Protein AF-A0A3B9YQC2-F1 (afdb_monomer)

Radius of gyration: 20.75 Å; Cα contacts (8 Å, |Δi|>4): 285; chains: 1; bounding box: 76×51×32 Å

Solvent-accessible surface area (backbone atoms only — not comparable to full-atom values): 8052 Å² total; per-residue (Å²): 142,85,82,85,83,82,83,81,82,80,79,78,77,78,74,77,71,90,77,76,73,72,91,69,74,60,30,44,88,87,33,44,48,63,80,46,74,63,50,46,78,43,96,90,36,91,19,30,33,40,39,56,62,32,45,81,38,81,65,63,35,32,47,37,42,39,31,32,32,58,68,48,84,92,36,49,45,33,36,27,47,24,40,94,87,68,53,63,46,76,76,39,69,34,54,73,49,78,46,98,88,40,38,35,43,32,42,32,70,53,100,59,68,45,44,30,18,48,28,44,34,39,43,19,87,84,45,67,80,54,48,42,67,46,58,49,97

Mean predicted aligned error: 9.42 Å

Secondary structure (DSSP, 8-state):
--PPP-----------------SS--EETTEETTT---EEE-TTSTTEEEEPP-S-EEEEEEEEEEEEE---TT-EEEEEEE-TTSPBPPPEEPEEEE-TTSEEEEEEEEEEEEEEEEEEEEE-TT-PPPEEEEEE-

pLDDT: mean 83.93, std 17.01, range [43.12, 98.31]

Nearest PDB structures (foldseek):
  3c7o-assembly1_A  TM=4.899E-01  e=1.142E-01  Bacillus subtilis
  8h3u-assembly1_A  TM=5.239E-01  e=2.978E-01  Homo sapiens
  1w9s-assembly1_A  TM=5.548E-01  e=5.951E-01  Halalkalibacterium halodurans
  1k45-assembly1_A  TM=4.273E-01  e=1.490E-01  Rhodothermus marinus
  5fjl-assembly1_A  TM=3.688E-01  e=9.225E-02  Raptor siadenovirus A

Structure (mmCIF, N/CA/C/O backbone):
data_AF-A0A3B9YQC2-F1
#
_entry.id   AF-A0A3B9YQC2-F1
#
loop_
_atom_site.group_PDB
_atom_site.id
_atom_site.type_symbol
_atom_site.label_atom_id
_atom_site.label_alt_id
_atom_site.label_comp_id
_atom_site.label_asym_id
_atom_site.label_entity_id
_atom_site.label_seq_id
_atom_site.pdbx_PDB_ins_code
_atom_site.Cartn_x
_atom_site.Cartn_y
_atom_site.Cartn_z
_atom_site.occupancy
_atom_site.B_iso_or_equiv
_atom_site.auth_seq_id
_atom_site.auth_comp_id
_atom_site.auth_asym_id
_atom_site.auth_atom_id
_atom_site.pdbx_PDB_model_num
ATOM 1 N N . MET A 1 1 ? -59.924 -36.809 -15.927 1.00 49.50 1 MET A N 1
ATOM 2 C CA . MET A 1 1 ? -58.583 -37.058 -15.356 1.00 49.50 1 MET A CA 1
ATOM 3 C C . MET A 1 1 ? -57.563 -36.291 -16.183 1.00 49.50 1 MET A C 1
ATOM 5 O O . MET A 1 1 ? -57.292 -36.727 -17.287 1.00 49.50 1 MET A O 1
ATOM 9 N N . LEU A 1 2 ? -57.045 -35.158 -15.704 1.00 43.12 2 LEU A N 1
ATOM 10 C CA . LEU A 1 2 ? -55.876 -34.484 -16.287 1.00 43.12 2 LEU A CA 1
ATOM 11 C C . LEU A 1 2 ? -55.181 -33.708 -15.152 1.00 43.12 2 LEU A C 1
ATOM 13 O O . LEU A 1 2 ? -55.799 -32.849 -14.528 1.00 43.12 2 LEU A O 1
ATOM 17 N N . ARG A 1 3 ? -53.938 -34.079 -14.827 1.00 47.81 3 ARG A N 1
ATOM 18 C CA . ARG A 1 3 ? -53.079 -33.414 -13.832 1.00 47.81 3 ARG A CA 1
ATOM 19 C C . ARG A 1 3 ? -52.245 -32.342 -14.547 1.00 47.81 3 ARG A C 1
ATOM 21 O O . ARG A 1 3 ? -51.575 -32.709 -15.511 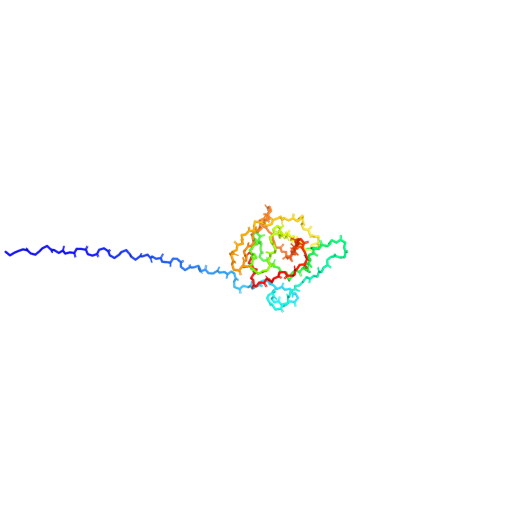1.00 47.81 3 ARG A O 1
ATOM 28 N N . PRO A 1 4 ? -52.209 -31.079 -14.097 1.00 56.25 4 PRO A N 1
ATOM 29 C CA . PRO A 1 4 ? -51.199 -30.139 -14.565 1.00 56.25 4 PRO A CA 1
ATOM 30 C C . PRO A 1 4 ? -49.874 -30.377 -13.822 1.00 56.25 4 PRO A C 1
ATOM 32 O O . PRO A 1 4 ? -49.837 -30.433 -12.592 1.00 56.25 4 PRO A O 1
ATOM 35 N N . LEU A 1 5 ? -48.797 -30.562 -14.593 1.00 54.88 5 LEU A N 1
ATOM 36 C CA . LEU A 1 5 ? -47.420 -30.621 -14.106 1.00 54.88 5 LEU A CA 1
ATOM 37 C C . LEU A 1 5 ? -46.996 -29.247 -13.572 1.00 54.88 5 LEU A C 1
ATOM 39 O O . LEU A 1 5 ? -47.069 -28.245 -14.280 1.00 54.88 5 LEU A O 1
ATOM 43 N N . LEU A 1 6 ? -46.513 -29.231 -12.333 1.00 58.31 6 LEU A N 1
ATOM 44 C CA . LEU A 1 6 ? -45.843 -28.097 -11.710 1.00 58.31 6 LEU A CA 1
ATOM 45 C C . LEU A 1 6 ? -44.395 -28.053 -12.236 1.00 58.31 6 LEU A C 1
ATOM 47 O O . LEU A 1 6 ? -43.603 -28.944 -11.932 1.00 58.31 6 LEU A O 1
ATOM 51 N N . ALA A 1 7 ? -44.056 -27.055 -13.053 1.00 58.22 7 ALA A N 1
ATOM 52 C CA . ALA A 1 7 ? -42.686 -26.827 -13.509 1.00 58.22 7 ALA A CA 1
ATOM 53 C C . ALA A 1 7 ? -41.922 -26.029 -12.441 1.00 58.22 7 ALA A C 1
ATOM 55 O O . ALA A 1 7 ? -42.152 -24.836 -12.252 1.00 58.22 7 ALA A O 1
ATOM 56 N N . LEU A 1 8 ? -41.040 -26.712 -11.712 1.00 58.62 8 LEU A N 1
ATOM 57 C CA . LEU A 1 8 ? -40.137 -26.113 -10.735 1.00 58.62 8 LEU A CA 1
ATOM 58 C C . LEU A 1 8 ? -38.899 -25.576 -11.476 1.00 58.62 8 LEU A C 1
ATOM 60 O O . LEU A 1 8 ? -37.989 -26.335 -11.801 1.00 58.62 8 LEU A O 1
ATOM 64 N N . CYS A 1 9 ? -38.868 -24.275 -11.769 1.00 49.66 9 CYS A N 1
ATOM 65 C CA . CYS A 1 9 ? -37.661 -23.610 -12.265 1.00 49.66 9 CYS A CA 1
ATOM 66 C C . CYS A 1 9 ? -36.674 -23.421 -11.107 1.00 49.66 9 CYS A C 1
ATOM 68 O O . CYS A 1 9 ? -36.791 -22.481 -10.323 1.00 49.66 9 CYS A O 1
ATOM 70 N N . VAL A 1 10 ? -35.701 -24.324 -10.996 1.00 55.84 10 VAL A N 1
ATOM 71 C CA . VAL A 1 10 ? -34.537 -24.149 -10.122 1.00 55.84 10 VAL A CA 1
ATOM 72 C C . VAL A 1 10 ? -33.571 -23.198 -10.827 1.00 55.84 10 VAL A C 1
ATOM 74 O O . VAL A 1 10 ? -32.845 -23.598 -11.733 1.00 55.84 10 VAL A O 1
ATOM 77 N N . PHE A 1 11 ? -33.573 -21.924 -10.433 1.00 51.97 11 PHE A N 1
ATOM 78 C CA . PHE A 1 11 ? -32.483 -21.011 -10.768 1.00 51.97 11 PHE A CA 1
ATOM 79 C C . PHE A 1 11 ? -31.281 -21.379 -9.898 1.00 51.97 11 PHE A C 1
ATOM 81 O O . PHE A 1 11 ? -31.206 -21.003 -8.729 1.00 51.97 11 PHE A O 1
ATOM 88 N N . ALA A 1 12 ? -30.351 -22.147 -10.460 1.00 53.97 12 ALA A N 1
ATOM 89 C CA . ALA A 1 12 ? -29.018 -22.267 -9.897 1.00 53.97 12 ALA A CA 1
ATOM 90 C C . ALA A 1 12 ? -28.332 -20.901 -10.048 1.00 53.97 12 ALA A C 1
ATOM 92 O O . ALA A 1 12 ? -27.907 -20.527 -11.140 1.00 53.97 12 ALA A O 1
ATOM 93 N N . LEU A 1 13 ? -28.274 -20.127 -8.960 1.00 49.44 13 LEU A N 1
ATOM 94 C CA . LEU A 1 13 ? -27.306 -19.044 -8.843 1.00 49.44 13 LEU A CA 1
ATOM 95 C C . LEU A 1 13 ? -25.925 -19.703 -8.869 1.00 49.44 13 LEU A C 1
ATOM 97 O O . LEU A 1 13 ? -25.486 -20.271 -7.869 1.00 49.44 13 LEU A O 1
ATOM 101 N N . SER A 1 14 ? -25.254 -19.652 -10.016 1.00 50.19 14 SER A N 1
ATOM 102 C CA . SER A 1 14 ? -23.818 -19.885 -10.073 1.00 50.19 14 SER A CA 1
ATOM 103 C C . SER A 1 14 ? -23.155 -18.774 -9.266 1.00 50.19 14 SER A C 1
ATOM 105 O O . SER A 1 14 ? -22.994 -17.653 -9.746 1.00 50.19 14 SER A O 1
ATOM 107 N N . ALA A 1 15 ? -22.824 -19.066 -8.010 1.00 50.66 15 ALA A N 1
ATOM 108 C CA . ALA A 1 15 ? -21.850 -18.285 -7.274 1.00 50.66 15 ALA A CA 1
ATOM 109 C C . ALA A 1 15 ? -20.530 -18.432 -8.035 1.00 50.66 15 ALA A C 1
ATOM 111 O O . ALA A 1 15 ? -19.908 -19.490 -8.007 1.00 50.66 15 ALA A O 1
ATOM 112 N N . SER A 1 16 ? -20.160 -17.395 -8.784 1.00 49.06 16 SER A N 1
ATOM 113 C CA . SER A 1 16 ? -18.806 -17.225 -9.295 1.00 49.06 16 SER A CA 1
ATOM 114 C C . SER A 1 16 ? -17.889 -17.214 -8.080 1.00 49.06 16 SER A C 1
ATOM 116 O O . SER A 1 16 ? -17.819 -16.213 -7.366 1.00 49.06 16 SER A O 1
ATOM 118 N N . ALA A 1 17 ? -17.253 -18.348 -7.802 1.00 45.66 17 ALA A N 1
ATOM 119 C CA . ALA A 1 17 ? -16.116 -18.395 -6.908 1.00 45.66 17 ALA A CA 1
ATOM 120 C C . ALA A 1 17 ? -15.109 -17.345 -7.400 1.00 45.66 17 ALA A C 1
ATOM 122 O O . ALA A 1 17 ? -14.865 -17.226 -8.600 1.00 45.66 17 ALA A O 1
ATOM 123 N N . ALA A 1 18 ? -14.612 -16.521 -6.483 1.00 47.09 18 ALA A N 1
ATOM 124 C CA . ALA A 1 18 ? -13.461 -15.670 -6.725 1.00 47.09 18 ALA A CA 1
ATOM 125 C C . ALA A 1 18 ? -12.262 -16.603 -6.943 1.00 47.09 18 ALA A C 1
ATOM 127 O O . ALA A 1 18 ? -11.615 -17.018 -5.985 1.00 47.09 18 ALA A O 1
ATOM 128 N N . GLU A 1 19 ? -12.076 -17.050 -8.180 1.00 44.34 19 GLU A N 1
ATOM 129 C CA . GLU A 1 19 ? -10.960 -17.900 -8.562 1.00 44.34 19 GLU A CA 1
ATOM 130 C C . GLU A 1 19 ? -9.754 -17.019 -8.893 1.00 44.34 19 GLU A C 1
ATOM 132 O O . GLU A 1 19 ? -9.819 -16.145 -9.756 1.00 44.34 19 GLU A O 1
ATOM 137 N N . ASP A 1 20 ? -8.679 -17.322 -8.168 1.00 44.84 20 ASP A N 1
ATOM 138 C CA . ASP A 1 20 ? -7.278 -17.020 -8.452 1.00 44.84 20 ASP A CA 1
ATOM 139 C C . ASP A 1 20 ? -6.785 -15.594 -8.146 1.00 44.84 20 ASP A C 1
ATOM 141 O O . ASP A 1 20 ? -6.446 -14.788 -9.013 1.00 44.84 20 ASP A O 1
ATOM 145 N N . LEU A 1 21 ? -6.723 -15.307 -6.840 1.00 47.72 21 LEU A N 1
ATOM 146 C CA . LEU A 1 21 ? -5.798 -14.324 -6.270 1.00 47.72 21 LEU A CA 1
ATOM 147 C C . LEU A 1 21 ? -4.379 -14.772 -6.647 1.00 47.72 21 LEU A C 1
ATOM 149 O O . LEU A 1 21 ? -4.058 -15.934 -6.414 1.00 47.72 21 LEU A O 1
ATOM 153 N N . SER A 1 22 ? -3.547 -13.895 -7.212 1.00 52.81 22 SER A N 1
ATOM 154 C CA . SER A 1 22 ? -2.191 -14.245 -7.652 1.00 52.81 22 SER A CA 1
ATOM 155 C C . SER A 1 22 ? -1.462 -15.104 -6.602 1.00 52.81 22 SER A C 1
ATOM 157 O O . SER A 1 22 ? -1.234 -14.678 -5.473 1.00 52.81 22 SER A O 1
ATOM 159 N N . GLU A 1 23 ? -1.123 -16.352 -6.955 1.00 63.56 23 GLU A N 1
ATOM 160 C CA . GLU A 1 23 ? -0.648 -17.369 -5.994 1.00 63.56 23 GLU A CA 1
ATOM 161 C C . GLU A 1 23 ? 0.673 -16.998 -5.285 1.00 63.56 23 GLU A C 1
ATOM 163 O O . GLU A 1 23 ? 1.117 -17.690 -4.367 1.00 63.56 23 GLU A O 1
ATOM 168 N N . THR A 1 24 ? 1.332 -15.914 -5.706 1.00 77.31 24 THR A N 1
ATOM 169 C CA . THR A 1 24 ? 2.614 -15.468 -5.157 1.00 77.31 24 THR A CA 1
ATOM 170 C C . THR A 1 24 ? 2.410 -14.243 -4.260 1.00 77.31 24 THR A C 1
ATOM 172 O O . THR A 1 24 ? 2.156 -13.155 -4.778 1.00 77.31 24 THR A O 1
ATOM 175 N N . PRO A 1 25 ? 2.549 -14.373 -2.926 1.00 87.19 25 PRO A N 1
ATOM 176 C CA . PRO A 1 25 ? 2.405 -13.237 -2.022 1.00 87.19 25 PRO A CA 1
ATOM 177 C C . PRO A 1 25 ? 3.475 -12.171 -2.290 1.00 87.19 25 PRO A C 1
ATOM 179 O O . PRO A 1 25 ? 4.618 -12.490 -2.622 1.00 87.19 25 PRO A O 1
ATOM 182 N N . VAL A 1 26 ? 3.133 -10.898 -2.073 1.00 90.69 26 VAL A N 1
ATOM 183 C CA . VAL A 1 26 ? 4.136 -9.825 -2.028 1.00 90.69 26 VAL A CA 1
ATOM 184 C C . VAL A 1 26 ? 4.930 -9.939 -0.728 1.00 90.69 26 VAL A C 1
ATOM 186 O O . VAL A 1 26 ? 4.368 -9.877 0.367 1.00 90.69 26 VAL A O 1
ATOM 189 N N . LEU A 1 27 ? 6.245 -10.091 -0.865 1.00 93.06 27 LEU A N 1
ATOM 190 C CA . LEU A 1 27 ? 7.178 -10.287 0.241 1.00 93.06 27 LEU A CA 1
ATOM 191 C C . LEU A 1 27 ? 8.001 -9.025 0.520 1.00 93.06 27 LEU A C 1
ATOM 193 O O . LEU A 1 27 ? 8.203 -8.197 -0.364 1.00 93.06 27 LEU A O 1
ATOM 197 N N . PHE A 1 28 ? 8.504 -8.895 1.742 1.00 91.94 28 PHE A N 1
ATOM 198 C CA . PHE A 1 28 ? 9.424 -7.861 2.204 1.00 91.94 28 PHE A CA 1
ATOM 199 C C . PHE A 1 28 ? 10.602 -8.555 2.873 1.00 91.94 28 PHE A C 1
ATOM 201 O O . PHE A 1 28 ? 10.455 -9.071 3.979 1.00 91.94 28 PHE A O 1
ATOM 208 N N . ASP A 1 29 ? 11.750 -8.587 2.194 1.00 90.94 29 ASP A N 1
ATOM 209 C CA . ASP A 1 29 ? 12.940 -9.299 2.675 1.00 90.94 29 ASP A CA 1
ATOM 210 C C . ASP A 1 29 ? 12.642 -10.788 2.950 1.00 90.94 29 ASP A C 1
ATOM 212 O O . ASP A 1 29 ? 13.016 -11.350 3.976 1.00 90.94 29 ASP A O 1
ATOM 216 N N . GLY A 1 30 ? 11.881 -11.424 2.050 1.00 91.00 30 GLY A N 1
ATOM 217 C CA . GLY A 1 30 ? 11.443 -12.817 2.170 1.00 91.00 30 GLY A CA 1
ATOM 218 C C . GLY A 1 30 ? 10.259 -13.070 3.111 1.00 91.00 30 GLY A C 1
ATOM 219 O O . GLY A 1 30 ? 9.795 -14.208 3.183 1.00 91.00 30 GLY A O 1
ATOM 220 N N . HIS A 1 31 ? 9.742 -12.047 3.796 1.00 89.50 31 HIS A N 1
ATOM 221 C CA . HIS A 1 31 ? 8.642 -12.176 4.757 1.00 89.50 31 HIS A CA 1
ATOM 222 C C . HIS A 1 31 ? 7.329 -11.612 4.236 1.00 89.50 31 HIS A C 1
ATOM 224 O O . HIS A 1 31 ? 7.304 -10.638 3.484 1.00 89.50 31 HIS A O 1
ATOM 230 N N . ARG A 1 32 ? 6.206 -12.184 4.665 1.00 88.25 32 ARG A N 1
ATOM 231 C CA . ARG A 1 32 ? 4.898 -11.609 4.337 1.00 88.25 32 ARG A CA 1
ATOM 232 C C . ARG A 1 32 ? 4.602 -10.386 5.210 1.00 88.25 32 ARG A C 1
ATOM 234 O O . ARG A 1 32 ? 5.066 -10.289 6.344 1.00 88.25 32 ARG A O 1
ATOM 241 N N . ALA A 1 33 ? 3.763 -9.481 4.708 1.00 84.31 33 ALA A N 1
ATOM 242 C CA . ALA A 1 33 ? 3.367 -8.279 5.447 1.00 84.31 33 ALA A CA 1
ATOM 243 C C . ALA A 1 33 ? 2.604 -8.571 6.762 1.00 84.31 33 ALA A C 1
ATOM 245 O O . ALA A 1 33 ? 2.669 -7.756 7.681 1.00 84.31 33 ALA A O 1
ATOM 246 N N . ASP A 1 34 ? 1.921 -9.721 6.875 1.00 81.50 34 ASP A N 1
ATOM 247 C CA . ASP A 1 34 ? 1.287 -10.195 8.120 1.00 81.50 34 ASP A CA 1
ATOM 248 C C . ASP A 1 34 ? 2.279 -10.740 9.153 1.00 81.50 34 ASP A C 1
ATOM 250 O O . ASP A 1 34 ? 1.949 -10.801 10.339 1.00 81.50 34 ASP A O 1
ATOM 254 N N . GLU A 1 35 ? 3.476 -11.146 8.733 1.00 79.31 35 GLU A N 1
ATOM 255 C CA . GLU A 1 35 ? 4.501 -11.694 9.627 1.00 79.31 35 GLU A CA 1
ATOM 256 C C . GLU A 1 35 ? 5.357 -10.584 10.242 1.00 79.31 35 GLU A C 1
ATOM 258 O O . GLU A 1 35 ? 5.745 -10.662 11.410 1.00 79.31 35 GLU A O 1
ATOM 263 N N . VAL A 1 36 ? 5.641 -9.541 9.458 1.00 69.88 36 VAL A N 1
ATOM 264 C CA . VAL A 1 36 ? 6.466 -8.400 9.853 1.00 69.88 36 VAL A CA 1
ATOM 265 C C . VAL A 1 36 ? 5.860 -7.144 9.244 1.00 69.88 36 VAL A C 1
ATOM 267 O O . VAL A 1 36 ? 5.808 -7.030 8.022 1.00 69.88 36 VAL A O 1
ATOM 270 N N . PHE A 1 37 ? 5.452 -6.170 10.069 1.00 67.88 37 PHE A N 1
ATOM 271 C CA . PHE A 1 37 ? 5.136 -4.843 9.542 1.00 67.88 37 PHE A CA 1
ATOM 272 C C . PHE A 1 37 ? 6.444 -4.212 9.042 1.00 67.88 37 PHE A C 1
ATOM 274 O O . PHE A 1 37 ? 7.328 -3.918 9.850 1.00 67.88 37 PHE A O 1
ATOM 281 N N . PRO A 1 38 ? 6.620 -3.998 7.727 1.00 61.31 38 PRO A N 1
ATOM 282 C CA . PRO A 1 38 ? 7.929 -3.673 7.171 1.00 61.31 38 PRO A CA 1
ATOM 283 C C . PRO A 1 38 ? 8.230 -2.169 7.260 1.00 61.31 38 PRO A C 1
ATOM 285 O O . PRO A 1 38 ? 8.976 -1.637 6.436 1.00 61.31 38 PRO A O 1
ATOM 288 N N . GLY A 1 39 ? 7.615 -1.457 8.210 1.00 64.75 39 GLY A N 1
ATOM 289 C CA . GLY A 1 39 ? 7.677 -0.006 8.317 1.00 64.75 39 GLY A CA 1
ATOM 290 C C . GLY A 1 39 ? 7.933 0.517 9.721 1.00 64.75 39 GLY A C 1
ATOM 291 O O . GLY A 1 39 ? 7.789 -0.179 10.717 1.00 64.75 39 GLY A O 1
ATOM 292 N N . GLY A 1 40 ? 8.333 1.782 9.783 1.00 70.44 40 GLY A N 1
ATOM 293 C CA . GLY A 1 40 ? 8.589 2.489 11.033 1.00 70.44 40 GLY A CA 1
ATOM 294 C C . GLY A 1 40 ? 8.150 3.950 10.960 1.00 70.44 40 GLY A C 1
ATOM 295 O O . GLY A 1 40 ? 7.858 4.457 9.867 1.00 70.44 40 GLY A O 1
ATOM 296 N N . PRO A 1 41 ? 8.086 4.641 12.112 1.00 72.38 41 PRO A N 1
ATOM 297 C CA . PRO A 1 41 ? 7.793 6.066 12.155 1.00 72.38 41 PRO A CA 1
ATOM 298 C C . PRO A 1 41 ? 8.849 6.854 11.382 1.00 72.38 41 PRO A C 1
ATOM 300 O O . PRO A 1 41 ? 10.052 6.639 11.540 1.00 72.38 41 PRO A O 1
ATOM 303 N N . VAL A 1 42 ? 8.398 7.794 10.554 1.00 72.38 42 VAL A N 1
ATOM 304 C CA . VAL A 1 42 ? 9.293 8.724 9.865 1.00 72.38 42 VAL A CA 1
ATOM 305 C C . VAL A 1 42 ? 9.648 9.864 10.833 1.00 72.38 42 VAL A C 1
ATOM 307 O O . VAL A 1 42 ? 8.732 10.535 11.311 1.00 72.38 42 VAL A O 1
ATOM 310 N N . PRO A 1 43 ? 10.944 10.132 11.109 1.00 60.75 43 PRO A N 1
ATOM 311 C CA . PRO A 1 43 ? 11.369 11.116 12.115 1.00 60.75 43 PRO A CA 1
ATOM 312 C C . PRO A 1 43 ? 10.797 12.530 11.932 1.00 60.75 43 PRO A C 1
ATOM 314 O O . PRO A 1 43 ? 10.613 13.252 12.905 1.00 60.75 43 PRO A O 1
ATOM 317 N N . GLU A 1 44 ? 10.500 12.923 10.692 1.00 65.12 44 GLU A N 1
ATOM 318 C CA . GLU A 1 44 ? 10.049 14.274 10.332 1.00 65.12 44 GLU A CA 1
ATOM 319 C C . GLU A 1 44 ? 8.528 14.391 10.123 1.00 65.12 44 GLU A C 1
ATOM 321 O O . GLU A 1 44 ? 8.033 15.452 9.748 1.00 65.12 44 GLU A O 1
ATOM 326 N N . GLY A 1 45 ? 7.758 13.322 10.354 1.00 58.56 45 GLY A N 1
ATOM 327 C CA . GLY A 1 45 ? 6.317 13.313 10.106 1.00 58.56 45 GLY A CA 1
ATOM 328 C C . GLY A 1 45 ? 5.574 12.529 11.170 1.00 58.56 45 GLY A C 1
ATOM 329 O O . GLY A 1 45 ? 5.375 11.326 11.017 1.00 58.56 45 GLY A O 1
ATOM 330 N N . ALA A 1 46 ? 5.135 13.208 12.233 1.00 62.75 46 ALA A N 1
ATOM 331 C CA . ALA A 1 46 ? 4.233 12.611 13.212 1.00 62.75 46 ALA A CA 1
ATOM 332 C C . ALA A 1 46 ? 3.046 11.971 12.478 1.00 62.75 46 ALA A C 1
ATOM 334 O O . ALA A 1 46 ? 2.413 12.607 11.635 1.00 62.75 46 ALA A O 1
ATOM 335 N N . GLY A 1 47 ? 2.792 10.693 12.753 1.00 73.69 47 GLY A N 1
ATOM 336 C CA . GLY A 1 47 ? 1.716 9.967 12.092 1.00 73.69 47 GLY A CA 1
ATOM 337 C C . GLY A 1 47 ? 2.073 9.285 10.774 1.00 73.69 47 GLY A C 1
ATOM 338 O O . GLY A 1 47 ? 1.258 8.524 10.260 1.00 73.69 47 GLY A O 1
ATOM 339 N N . LYS A 1 48 ? 3.268 9.509 10.219 1.00 85.19 48 LYS A N 1
ATOM 340 C CA . LYS A 1 48 ? 3.708 8.848 8.989 1.00 85.19 48 LYS A CA 1
ATOM 341 C C . LYS A 1 48 ? 4.473 7.568 9.304 1.00 85.19 48 LYS A C 1
ATOM 343 O O . LYS A 1 48 ? 5.534 7.609 9.924 1.00 85.19 48 LYS A O 1
ATOM 348 N N . LEU A 1 49 ? 3.963 6.448 8.808 1.00 84.69 49 LEU A N 1
ATOM 349 C CA . LEU A 1 49 ? 4.626 5.146 8.839 1.00 84.69 49 LEU A CA 1
ATOM 350 C C . LEU A 1 49 ? 5.015 4.780 7.417 1.00 84.69 49 LEU A C 1
ATOM 352 O O . LEU A 1 49 ? 4.160 4.802 6.535 1.00 84.69 49 LEU A O 1
ATOM 356 N N . LEU A 1 50 ? 6.288 4.493 7.170 1.00 87.69 50 LEU A N 1
ATOM 357 C CA . LEU A 1 50 ? 6.807 4.184 5.837 1.00 87.69 50 LEU A CA 1
ATOM 358 C C . LEU A 1 50 ? 7.410 2.788 5.835 1.00 87.69 50 LEU A C 1
ATOM 360 O O . LEU A 1 50 ? 8.221 2.487 6.708 1.00 87.69 50 LEU A O 1
ATOM 364 N N . THR A 1 51 ? 7.069 1.983 4.832 1.00 87.62 51 THR A N 1
ATOM 365 C CA . THR A 1 51 ? 7.710 0.686 4.635 1.00 87.62 51 THR A CA 1
ATOM 366 C C . THR A 1 51 ? 9.028 0.784 3.882 1.00 87.62 51 THR A C 1
ATOM 368 O O . THR A 1 51 ? 9.245 1.679 3.052 1.00 87.62 51 THR A O 1
ATOM 371 N N . GLY A 1 52 ? 9.891 -0.204 4.113 1.00 89.62 52 GLY A N 1
ATOM 372 C CA . GLY A 1 52 ? 10.927 -0.574 3.157 1.00 89.62 52 GLY A CA 1
ATOM 373 C C . GLY A 1 52 ? 10.332 -1.020 1.810 1.00 89.62 52 GLY A C 1
ATOM 374 O O . GLY A 1 52 ? 9.115 -1.222 1.700 1.00 89.62 52 GLY A O 1
ATOM 375 N N . PRO A 1 53 ? 11.166 -1.131 0.761 1.00 92.69 53 PRO A N 1
ATOM 376 C CA . PRO A 1 53 ? 10.737 -1.724 -0.497 1.00 92.69 53 PRO A CA 1
ATOM 377 C C . PRO A 1 53 ? 10.458 -3.218 -0.318 1.00 92.69 53 PRO A C 1
ATOM 379 O O . PRO A 1 53 ? 11.176 -3.903 0.407 1.00 92.69 53 PRO A O 1
ATOM 382 N N . SER A 1 54 ? 9.444 -3.717 -1.016 1.00 95.25 54 SER A N 1
ATOM 383 C CA . SER A 1 54 ? 9.186 -5.147 -1.146 1.00 95.25 54 SER A CA 1
ATOM 384 C C . SER A 1 54 ? 10.325 -5.851 -1.888 1.00 95.25 54 SER A C 1
ATOM 386 O O . SER A 1 54 ? 11.228 -5.232 -2.476 1.00 95.25 54 SER A O 1
ATOM 388 N N . ASP A 1 55 ? 10.229 -7.169 -1.945 1.00 95.00 55 ASP A N 1
ATOM 389 C CA . ASP A 1 55 ? 10.952 -7.985 -2.905 1.00 95.00 55 ASP A CA 1
ATOM 390 C C . ASP A 1 55 ? 10.511 -7.647 -4.332 1.00 95.00 55 ASP A C 1
ATOM 392 O O . ASP A 1 55 ? 9.493 -6.988 -4.569 1.00 95.00 55 ASP A O 1
ATOM 396 N N . TRP A 1 56 ? 11.340 -8.030 -5.301 1.00 96.00 56 TRP A N 1
ATOM 397 C CA . TRP A 1 56 ? 11.103 -7.697 -6.699 1.00 96.00 56 TRP A CA 1
ATOM 398 C C . TRP A 1 56 ? 9.897 -8.461 -7.255 1.00 96.00 56 TRP A C 1
ATOM 400 O O . TRP A 1 56 ? 9.902 -9.690 -7.290 1.00 96.00 56 TRP A O 1
ATOM 410 N N . ILE A 1 57 ? 8.907 -7.727 -7.762 1.00 95.44 57 ILE A N 1
ATOM 411 C CA . ILE A 1 57 ? 7.736 -8.271 -8.450 1.00 95.44 57 ILE A CA 1
ATOM 412 C C . ILE A 1 57 ? 8.016 -8.204 -9.953 1.00 95.44 57 ILE A C 1
ATOM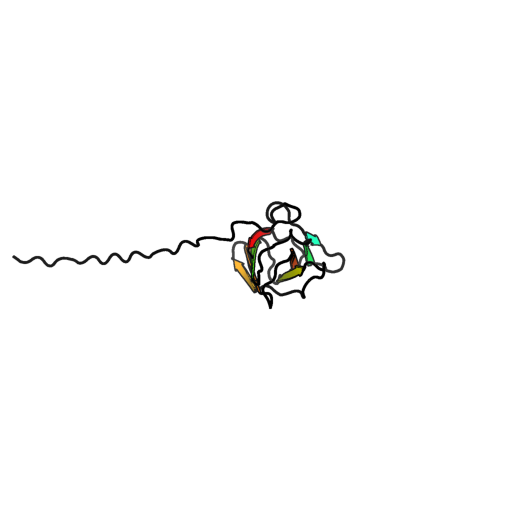 414 O O . ILE A 1 57 ? 8.054 -7.127 -10.552 1.00 95.44 57 ILE A O 1
ATOM 418 N N . GLY A 1 58 ? 8.276 -9.367 -10.558 1.00 94.81 58 GLY A N 1
ATOM 419 C CA . GLY A 1 58 ? 8.689 -9.467 -11.963 1.00 94.81 58 GLY A CA 1
ATOM 420 C C . GLY A 1 58 ? 7.554 -9.323 -12.977 1.00 94.81 58 GLY A C 1
ATOM 421 O O . GLY A 1 58 ? 7.806 -8.939 -14.119 1.00 94.81 58 GLY A O 1
ATOM 422 N N . GLN A 1 59 ? 6.318 -9.611 -12.573 1.0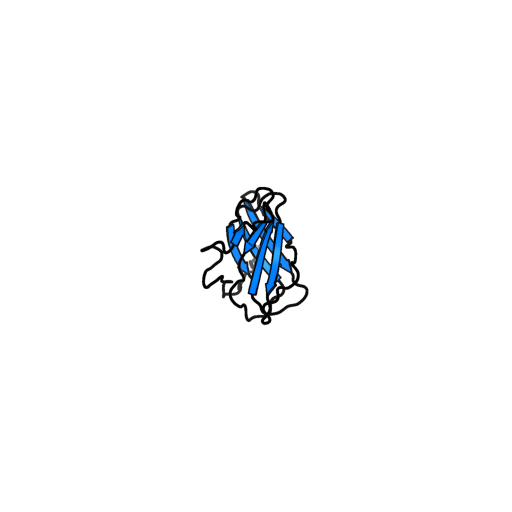0 94.38 59 GLN A N 1
ATOM 423 C CA . GLN A 1 59 ? 5.139 -9.402 -13.405 1.00 94.38 59 GLN A CA 1
ATOM 424 C C . GLN A 1 59 ? 4.771 -7.910 -13.414 1.00 94.38 59 GLN A C 1
ATOM 426 O O . GLN A 1 59 ? 4.741 -7.298 -12.348 1.00 94.38 59 GLN A O 1
ATOM 431 N N . PRO A 1 60 ? 4.490 -7.302 -14.582 1.00 95.88 60 PRO A N 1
ATOM 432 C CA . PRO A 1 60 ? 3.961 -5.947 -14.628 1.00 95.88 60 PRO A CA 1
ATOM 433 C C . PRO A 1 60 ? 2.613 -5.846 -13.913 1.00 95.88 60 PRO A C 1
ATOM 435 O O . PRO A 1 60 ? 1.716 -6.639 -14.188 1.00 95.88 60 PRO A O 1
ATOM 438 N N . PHE A 1 61 ? 2.467 -4.838 -13.058 1.00 96.50 61 PHE A N 1
ATOM 439 C CA . PHE A 1 61 ? 1.227 -4.532 -12.348 1.00 96.50 61 PHE A CA 1
ATOM 440 C C . PHE A 1 61 ? 0.952 -3.032 -12.410 1.00 96.50 61 PHE A C 1
ATOM 442 O O . PHE A 1 61 ? 1.889 -2.230 -12.424 1.00 96.50 61 PHE A O 1
ATOM 449 N N . ASP A 1 62 ? -0.316 -2.640 -12.451 1.00 97.62 62 ASP A N 1
ATOM 450 C CA . ASP A 1 62 ? -0.756 -1.248 -12.304 1.00 97.62 62 ASP A CA 1
ATOM 451 C C . ASP A 1 62 ? -1.641 -1.042 -11.075 1.00 97.62 62 ASP A C 1
ATOM 453 O O . ASP A 1 62 ? -1.731 0.070 -10.568 1.00 97.62 62 ASP A O 1
ATOM 457 N N . THR A 1 63 ? -2.261 -2.095 -10.560 1.00 97.88 63 THR A N 1
ATOM 458 C CA . THR A 1 63 ? -3.204 -2.033 -9.455 1.00 97.88 63 THR A CA 1
ATOM 459 C C . THR A 1 63 ? -2.579 -2.700 -8.246 1.00 97.88 63 THR A C 1
ATOM 461 O O . THR A 1 63 ? -1.882 -3.694 -8.373 1.00 97.88 63 THR A O 1
ATOM 464 N N . VAL A 1 64 ? -2.815 -2.141 -7.065 1.00 97.31 64 VAL A N 1
ATOM 465 C CA . VAL A 1 64 ? -2.427 -2.765 -5.800 1.00 97.31 64 VAL A CA 1
ATOM 466 C C . VAL A 1 64 ? -3.618 -2.749 -4.866 1.00 97.31 64 VAL A C 1
ATOM 468 O O . VAL A 1 64 ? -4.231 -1.694 -4.675 1.00 97.31 64 VAL A O 1
ATOM 471 N N . LEU A 1 65 ? -3.919 -3.893 -4.261 1.00 97.00 65 LEU A N 1
ATOM 472 C CA . LEU A 1 65 ? -4.898 -4.021 -3.190 1.00 97.00 65 LEU A CA 1
ATOM 473 C C . LEU A 1 65 ? -4.176 -4.334 -1.879 1.00 97.00 65 LEU A C 1
ATOM 475 O O . LEU A 1 65 ? -3.411 -5.287 -1.790 1.00 97.00 65 LEU A O 1
ATOM 479 N N . LEU A 1 66 ? -4.440 -3.532 -0.853 1.00 95.56 66 LEU A N 1
ATOM 480 C CA . LEU A 1 66 ? -3.992 -3.754 0.515 1.00 95.56 66 LEU A CA 1
ATOM 481 C C . LEU A 1 66 ? -5.197 -4.102 1.374 1.00 95.56 66 LEU A C 1
ATOM 483 O O . LEU A 1 66 ? -6.232 -3.438 1.296 1.00 95.56 66 LEU A O 1
ATOM 487 N N . GLN A 1 67 ? -5.046 -5.095 2.235 1.00 95.31 67 GLN A N 1
ATOM 488 C CA . GLN A 1 67 ? -6.050 -5.470 3.217 1.00 95.31 67 GLN A CA 1
ATOM 489 C C . GLN A 1 67 ? -5.423 -5.445 4.606 1.00 95.31 67 GLN A C 1
ATOM 491 O O . GLN A 1 67 ? -4.308 -5.933 4.810 1.00 95.31 67 GLN A O 1
ATOM 496 N N . GLY A 1 68 ? -6.129 -4.848 5.559 1.00 95.00 68 GLY A N 1
ATOM 497 C CA . GLY A 1 68 ? -5.574 -4.602 6.880 1.00 95.00 68 GLY A CA 1
ATOM 498 C C . GLY A 1 68 ? -6.612 -4.232 7.928 1.00 95.00 68 GLY A C 1
ATOM 499 O O . GLY A 1 68 ? -7.810 -4.226 7.638 1.00 95.00 68 GLY A O 1
ATOM 500 N N . ASP A 1 69 ? -6.121 -3.899 9.119 1.00 95.88 69 ASP A N 1
ATOM 501 C CA . ASP A 1 69 ? -6.881 -3.450 10.289 1.00 95.88 69 ASP A CA 1
ATOM 502 C C . ASP A 1 69 ? -6.254 -2.183 10.893 1.00 95.88 69 ASP A C 1
ATOM 504 O O . ASP A 1 69 ? -5.12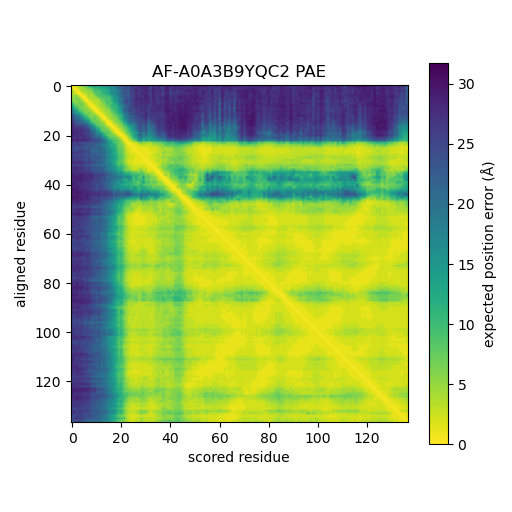8 -1.802 10.565 1.00 95.88 69 ASP A O 1
ATOM 508 N N . ASP A 1 70 ? -6.977 -1.540 11.812 1.00 93.62 70 ASP A N 1
ATOM 509 C CA . ASP A 1 70 ? -6.482 -0.437 12.649 1.00 93.62 70 ASP A CA 1
ATOM 510 C C . ASP A 1 70 ? -6.048 0.824 11.872 1.00 93.62 70 ASP A C 1
ATOM 512 O O . ASP A 1 70 ? -5.287 1.661 12.367 1.00 93.62 70 ASP A O 1
ATOM 516 N N . LEU A 1 71 ? -6.583 1.026 10.663 1.00 94.38 71 LEU A N 1
ATOM 517 C CA . LEU A 1 71 ? -6.427 2.290 9.947 1.00 94.38 71 LEU A CA 1
ATOM 518 C C . LEU A 1 71 ? -7.319 3.374 10.561 1.00 94.38 71 LEU A C 1
ATOM 520 O O . LEU A 1 71 ? -8.548 3.316 10.483 1.00 94.38 71 LEU A O 1
ATOM 524 N N . GLU A 1 72 ? -6.693 4.405 11.124 1.00 92.81 72 GLU A N 1
ATOM 525 C CA . GLU A 1 72 ? -7.395 5.518 11.760 1.00 92.81 72 GLU A CA 1
ATOM 526 C C . GLU A 1 72 ? -8.405 6.227 10.850 1.00 92.81 72 GLU A C 1
ATOM 528 O O . GLU A 1 72 ? -8.240 6.334 9.629 1.00 92.81 72 GLU A O 1
ATOM 533 N N . GLU A 1 73 ? -9.462 6.753 11.472 1.00 92.12 73 GLU A N 1
ATOM 534 C CA . GLU A 1 73 ? -10.364 7.706 10.834 1.00 92.12 73 GLU A CA 1
ATOM 535 C C . GLU A 1 73 ? -9.570 8.941 10.386 1.00 92.12 73 GLU A C 1
ATOM 537 O O . GLU A 1 73 ? -8.739 9.459 11.129 1.00 92.12 73 GLU A O 1
ATOM 542 N N . GLY A 1 74 ? -9.778 9.376 9.142 1.00 91.00 74 GLY A N 1
ATOM 543 C CA . GLY A 1 74 ? -8.968 10.427 8.517 1.00 91.00 74 GLY A CA 1
ATOM 544 C C . GLY A 1 74 ? -7.572 9.978 8.068 1.00 91.00 74 GLY A C 1
ATOM 545 O O . GLY A 1 74 ? -6.867 10.761 7.439 1.00 91.00 74 GLY A O 1
ATOM 546 N N . GLY A 1 75 ? -7.176 8.731 8.341 1.00 93.31 75 GLY A N 1
ATOM 547 C CA . GLY A 1 75 ? -5.929 8.177 7.831 1.00 93.31 75 GLY A CA 1
ATOM 548 C C . GLY A 1 75 ? -5.956 7.924 6.321 1.00 93.31 75 GLY A C 1
ATOM 549 O O . GLY A 1 75 ? -7.021 7.770 5.714 1.00 93.31 75 GLY A O 1
ATOM 550 N N . SER A 1 76 ? -4.789 7.843 5.696 1.00 95.12 76 SER A N 1
ATOM 551 C CA . SER A 1 76 ? -4.667 7.531 4.270 1.00 95.12 76 SER A CA 1
ATOM 552 C C . SER A 1 76 ? -3.517 6.573 3.996 1.00 95.12 76 SER A C 1
ATOM 554 O O . SER A 1 76 ? -2.627 6.387 4.829 1.00 95.12 76 SER A O 1
ATOM 556 N N . VAL A 1 77 ? -3.569 5.946 2.822 1.00 96.31 77 VAL A N 1
ATOM 557 C CA . VAL A 1 77 ? -2.527 5.050 2.323 1.00 96.31 77 VAL A CA 1
ATOM 558 C C . VAL A 1 77 ? -2.012 5.614 1.009 1.00 96.31 77 VAL A C 1
ATOM 560 O O . VAL A 1 77 ? -2.803 6.008 0.149 1.00 96.31 77 VAL A O 1
ATOM 563 N N . MET A 1 78 ? -0.695 5.669 0.857 1.00 97.06 78 MET A N 1
ATOM 564 C CA . MET A 1 78 ? -0.050 6.035 -0.401 1.00 97.06 78 MET A CA 1
ATOM 565 C C . MET A 1 78 ? 0.963 4.969 -0.788 1.00 97.06 78 MET A C 1
ATOM 567 O O . MET A 1 78 ? 1.586 4.368 0.089 1.00 97.06 78 MET A O 1
ATOM 571 N N . LEU A 1 79 ? 1.146 4.752 -2.086 1.00 97.00 79 LEU A N 1
ATOM 572 C CA . LEU A 1 79 ? 2.044 3.732 -2.618 1.00 97.00 79 LEU A CA 1
ATOM 573 C C . LEU A 1 79 ? 3.006 4.332 -3.640 1.00 97.00 79 LEU A C 1
ATOM 575 O O . LEU A 1 79 ? 2.678 5.290 -4.333 1.00 97.00 79 LEU A O 1
ATOM 579 N N . SER A 1 80 ? 4.197 3.759 -3.733 1.00 97.19 80 SER A N 1
ATOM 580 C CA . SER A 1 80 ? 5.202 4.079 -4.744 1.00 97.19 80 SER A CA 1
ATOM 581 C C . SER A 1 80 ? 5.781 2.771 -5.272 1.00 97.19 80 SER A C 1
ATOM 583 O O . SER A 1 80 ? 5.964 1.814 -4.513 1.00 97.19 80 SER A O 1
ATOM 585 N N . ARG A 1 81 ? 6.056 2.719 -6.575 1.00 97.44 81 ARG A N 1
ATOM 586 C CA . ARG A 1 81 ? 6.703 1.583 -7.231 1.00 97.44 81 ARG A CA 1
ATOM 587 C C . ARG A 1 81 ? 8.139 1.960 -7.558 1.00 97.44 81 ARG A C 1
ATOM 589 O O . ARG A 1 81 ? 8.380 2.928 -8.269 1.00 97.44 81 ARG A O 1
ATOM 596 N N . GLN A 1 82 ? 9.092 1.192 -7.054 1.00 97.12 82 GLN A N 1
ATOM 597 C CA . GLN A 1 82 ? 10.510 1.359 -7.334 1.00 97.12 82 GLN A CA 1
ATOM 598 C C . GLN A 1 82 ? 10.918 0.463 -8.506 1.00 97.12 82 GLN A C 1
ATOM 600 O O . GLN A 1 82 ? 10.781 -0.761 -8.437 1.00 97.12 82 GLN A O 1
ATOM 605 N N . GLY A 1 83 ? 11.410 1.077 -9.581 1.00 94.69 83 GLY A N 1
ATOM 606 C CA . GLY A 1 83 ? 11.897 0.366 -10.764 1.00 94.69 83 GLY A CA 1
ATOM 607 C C . GLY A 1 83 ? 13.301 -0.217 -10.574 1.00 94.69 83 GLY A C 1
ATOM 608 O O . GLY A 1 83 ? 13.911 -0.114 -9.509 1.00 94.69 83 GLY A O 1
ATOM 609 N N . SER A 1 84 ? 13.860 -0.804 -11.635 1.00 91.12 84 SER A N 1
ATOM 610 C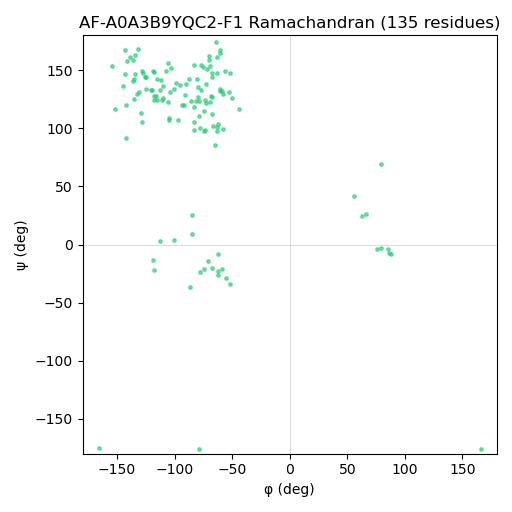 CA . SER A 1 84 ? 15.201 -1.408 -11.609 1.00 91.12 84 SER A CA 1
ATOM 611 C C . SER A 1 84 ? 16.341 -0.396 -11.439 1.00 91.12 84 SER A C 1
ATOM 613 O O . SER A 1 84 ? 17.428 -0.788 -11.025 1.00 91.12 84 SER A O 1
ATOM 615 N N . SER A 1 85 ? 16.115 0.891 -11.739 1.00 90.88 85 SER A N 1
ATOM 616 C CA . SER A 1 85 ? 17.094 1.960 -11.480 1.00 90.88 85 SER A CA 1
ATOM 617 C C . SER A 1 85 ? 17.254 2.274 -9.990 1.00 90.88 85 SER A C 1
ATOM 619 O O . SER A 1 85 ? 18.211 2.939 -9.609 1.00 90.88 85 SER A O 1
ATOM 621 N N . GLY A 1 86 ? 16.334 1.794 -9.145 1.00 89.38 86 GLY A N 1
ATOM 622 C CA . GLY A 1 86 ? 16.266 2.155 -7.732 1.00 89.38 86 GLY A CA 1
ATOM 623 C C . GLY A 1 86 ? 15.480 3.441 -7.464 1.00 89.38 86 GLY A C 1
ATOM 624 O O . GLY A 1 86 ? 15.243 3.761 -6.299 1.00 89.38 86 GLY A O 1
ATOM 625 N N . ASP A 1 87 ? 15.007 4.142 -8.492 1.00 90.56 87 ASP A N 1
ATOM 626 C CA . ASP A 1 87 ? 14.147 5.309 -8.308 1.00 90.56 87 ASP A CA 1
ATOM 627 C C . ASP A 1 87 ? 12.704 4.874 -8.036 1.00 90.56 87 ASP A C 1
ATOM 629 O O . ASP A 1 87 ? 12.173 3.959 -8.674 1.00 90.56 87 ASP A O 1
ATOM 633 N N . GLY A 1 88 ? 12.077 5.517 -7.050 1.00 90.81 88 GLY A N 1
ATOM 634 C CA . GLY A 1 88 ? 10.652 5.361 -6.775 1.00 90.81 88 GLY A CA 1
ATOM 635 C C . GLY A 1 88 ? 9.818 6.217 -7.720 1.00 90.81 88 GLY A C 1
ATOM 636 O O . GLY A 1 88 ? 10.191 7.350 -8.014 1.00 90.81 88 GLY A O 1
ATOM 637 N N . SER A 1 89 ? 8.669 5.700 -8.150 1.00 94.38 89 SER A N 1
ATOM 638 C CA . SER A 1 89 ? 7.629 6.502 -8.788 1.00 94.38 89 SER A CA 1
ATOM 639 C C . SER A 1 89 ? 7.124 7.584 -7.837 1.00 94.38 89 SER A C 1
ATOM 641 O O . SER A 1 89 ? 7.262 7.469 -6.610 1.00 94.38 89 SER A O 1
ATOM 643 N N . ASP A 1 90 ? 6.414 8.563 -8.393 1.00 95.94 90 ASP A N 1
ATOM 644 C CA . ASP A 1 90 ? 5.565 9.439 -7.595 1.00 95.94 90 ASP A CA 1
ATOM 645 C C . ASP A 1 90 ? 4.624 8.620 -6.700 1.00 95.94 90 ASP A C 1
ATOM 647 O O . ASP A 1 90 ? 4.207 7.502 -7.035 1.00 95.94 90 ASP A O 1
ATOM 651 N N . TRP A 1 91 ? 4.321 9.182 -5.530 1.00 96.00 91 TRP A N 1
ATOM 652 C CA . TRP A 1 91 ? 3.408 8.574 -4.574 1.00 96.00 91 TRP A CA 1
ATOM 653 C C . TRP A 1 91 ? 1.969 8.706 -5.064 1.00 96.00 91 TRP A C 1
ATOM 655 O O . TRP A 1 91 ? 1.475 9.812 -5.278 1.00 96.00 91 TRP A O 1
ATOM 665 N N . VAL A 1 92 ? 1.278 7.578 -5.170 1.00 97.62 92 VAL A N 1
ATOM 666 C CA . VAL A 1 92 ? -0.118 7.505 -5.596 1.00 97.62 92 VAL A CA 1
ATOM 667 C C . VAL A 1 92 ? -1.001 7.267 -4.377 1.00 97.62 92 VAL A C 1
ATOM 669 O O . VAL A 1 92 ? -0.710 6.399 -3.554 1.00 97.62 92 VAL A O 1
ATOM 672 N N . GLY A 1 93 ? -2.070 8.051 -4.233 1.00 97.75 93 GLY A N 1
ATOM 673 C CA . GLY A 1 93 ? -3.053 7.851 -3.168 1.00 97.75 93 GLY A CA 1
ATOM 674 C C . GLY A 1 93 ? -3.925 6.625 -3.434 1.00 97.75 93 GLY A C 1
ATOM 675 O O . GLY A 1 93 ? -4.362 6.413 -4.564 1.00 97.75 93 GLY A O 1
ATOM 676 N N . ALA A 1 94 ? -4.194 5.837 -2.396 1.00 98.19 94 ALA A N 1
ATOM 677 C CA . ALA A 1 94 ? -5.149 4.742 -2.471 1.00 98.19 94 ALA A CA 1
ATOM 678 C C . ALA A 1 94 ? -6.572 5.220 -2.151 1.00 98.19 94 ALA A C 1
ATOM 680 O O . ALA A 1 94 ? -6.788 6.018 -1.234 1.00 98.19 94 ALA A O 1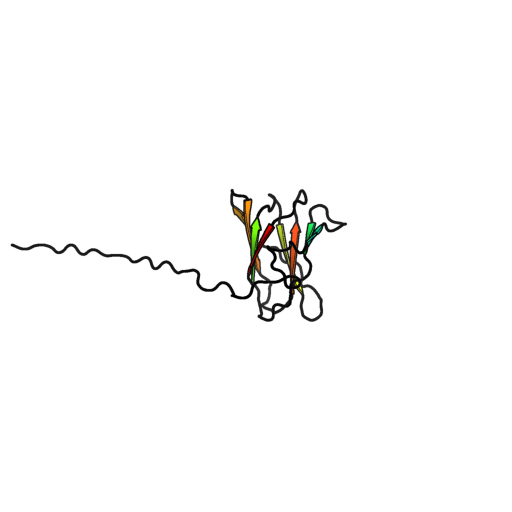
ATOM 681 N N . GLU A 1 95 ? -7.554 4.667 -2.853 1.00 98.31 95 GLU A N 1
ATOM 682 C CA . GLU A 1 95 ? -8.939 4.649 -2.397 1.00 98.31 95 GLU A CA 1
ATOM 683 C C . GLU A 1 95 ? -9.035 3.724 -1.184 1.00 98.31 95 GLU A C 1
ATOM 685 O O . GLU A 1 95 ? -8.587 2.584 -1.248 1.00 98.31 95 GLU A O 1
ATOM 690 N N . VAL A 1 96 ? -9.607 4.202 -0.079 1.00 97.88 96 VAL A N 1
ATOM 691 C CA . VAL A 1 96 ? -9.704 3.440 1.170 1.00 97.88 96 VAL A CA 1
ATOM 692 C C . VAL A 1 96 ? -11.162 3.221 1.530 1.00 97.88 96 VAL A C 1
ATOM 694 O O . VAL A 1 96 ? -11.915 4.179 1.711 1.00 97.88 96 VAL A O 1
ATOM 697 N N . HIS A 1 97 ? -11.520 1.967 1.770 1.00 97.88 97 HIS A N 1
ATOM 698 C CA . HIS A 1 97 ? -12.797 1.594 2.356 1.00 97.88 97 HIS A CA 1
ATOM 699 C C . HIS A 1 97 ? -12.590 1.001 3.744 1.00 97.88 97 HIS A C 1
ATOM 701 O O . HIS A 1 97 ? -11.745 0.130 3.942 1.00 97.88 97 HIS A O 1
ATOM 707 N N . ARG A 1 98 ? -13.388 1.460 4.709 1.00 96.88 98 ARG A N 1
ATOM 708 C CA . ARG A 1 98 ? -13.323 1.022 6.106 1.00 96.88 98 ARG A CA 1
ATOM 709 C C . ARG A 1 98 ? -14.599 0.307 6.495 1.00 96.88 98 ARG A C 1
ATOM 711 O O . ARG A 1 98 ? -15.694 0.745 6.149 1.00 96.88 98 ARG A O 1
ATOM 718 N N . TYR A 1 99 ? -14.442 -0.733 7.293 1.00 96.12 99 TYR A N 1
ATOM 719 C CA . TYR A 1 99 ? -15.537 -1.483 7.877 1.00 96.12 99 TYR A CA 1
ATOM 720 C C . TYR A 1 99 ? -15.715 -1.110 9.357 1.00 96.12 99 TYR A C 1
ATOM 722 O O . TYR A 1 99 ? -14.739 -0.774 10.033 1.00 96.12 99 TYR A O 1
ATOM 730 N N . PRO A 1 100 ? -16.937 -1.215 9.915 1.00 94.75 100 PRO A N 1
ATOM 731 C CA . PRO A 1 100 ? -17.194 -0.904 11.325 1.00 94.75 100 PRO A CA 1
ATOM 732 C C . PRO A 1 100 ? -16.384 -1.731 12.334 1.00 94.75 100 PRO A C 1
ATOM 734 O O . PRO A 1 100 ? -16.223 -1.319 13.477 1.00 94.75 100 PRO A O 1
ATOM 737 N N . ASN A 1 101 ? -15.878 -2.898 11.930 1.00 93.69 101 ASN A N 1
ATOM 738 C CA . ASN A 1 101 ? -15.044 -3.769 12.760 1.00 93.69 101 ASN A CA 1
ATOM 739 C C . ASN A 1 101 ? -13.550 -3.390 12.749 1.00 93.69 101 ASN A C 1
ATOM 741 O O . ASN A 1 101 ? -12.740 -4.160 13.250 1.00 93.69 101 ASN A O 1
ATOM 745 N N . GLY A 1 102 ? -13.181 -2.246 12.164 1.00 93.88 102 GLY A N 1
ATOM 746 C CA . GLY A 1 102 ? -11.797 -1.769 12.098 1.00 93.88 102 GLY A CA 1
ATOM 747 C C . GLY A 1 102 ? -10.990 -2.311 10.918 1.00 93.88 102 GLY A C 1
ATOM 748 O O . GLY A 1 102 ? -9.889 -1.816 10.679 1.00 93.88 102 GLY A O 1
ATOM 749 N N . ARG A 1 103 ? -11.541 -3.261 10.148 1.00 96.69 103 ARG A N 1
ATOM 750 C CA . ARG A 1 103 ? -10.925 -3.739 8.905 1.00 96.69 103 ARG A CA 1
ATOM 751 C C . ARG A 1 103 ? -10.966 -2.651 7.836 1.00 96.69 103 ARG A C 1
ATOM 753 O O . ARG A 1 103 ? -11.890 -1.832 7.798 1.00 96.69 103 ARG A O 1
ATOM 760 N N . PHE A 1 104 ? -10.030 -2.694 6.902 1.00 97.12 104 PHE A N 1
ATOM 761 C CA . PHE A 1 104 ? -10.049 -1.872 5.700 1.00 97.12 104 PHE A CA 1
ATOM 762 C C . PHE A 1 104 ? -9.553 -2.648 4.478 1.00 97.12 104 PHE A C 1
ATOM 764 O O . PHE A 1 104 ? -8.807 -3.623 4.596 1.00 97.12 104 PHE A O 1
ATOM 771 N N . TRP A 1 105 ? -9.948 -2.170 3.300 1.00 97.31 105 TRP A N 1
ATOM 772 C CA . TRP A 1 105 ? -9.191 -2.393 2.074 1.00 97.31 105 TRP A CA 1
ATOM 773 C C . TRP A 1 105 ? -8.744 -1.048 1.502 1.00 97.31 105 TRP A C 1
ATOM 775 O O . TRP A 1 105 ? -9.409 -0.026 1.702 1.00 97.31 105 TRP A O 1
ATOM 785 N N . ALA A 1 106 ? -7.604 -1.037 0.819 1.00 97.88 106 ALA A N 1
ATOM 786 C CA . ALA A 1 106 ? -7.106 0.124 0.101 1.00 97.88 106 ALA A CA 1
ATOM 787 C C . ALA A 1 106 ? -6.660 -0.275 -1.308 1.00 97.88 106 ALA A C 1
ATOM 789 O O . ALA A 1 106 ? -5.905 -1.229 -1.460 1.00 97.88 106 ALA A O 1
ATOM 790 N N . ARG A 1 107 ? -7.119 0.448 -2.330 1.00 98.25 107 ARG A N 1
ATOM 791 C CA . ARG A 1 107 ? -6.792 0.194 -3.736 1.00 98.25 107 ARG A CA 1
ATOM 792 C C . ARG A 1 107 ? -6.058 1.384 -4.333 1.00 98.25 107 ARG A C 1
ATOM 794 O O . ARG A 1 107 ? -6.591 2.490 -4.331 1.00 98.25 107 ARG A O 1
ATOM 801 N N . ALA A 1 108 ? -4.878 1.160 -4.894 1.00 98.19 108 ALA A N 1
ATOM 802 C CA . ALA A 1 108 ? -4.149 2.168 -5.661 1.00 98.19 108 ALA A CA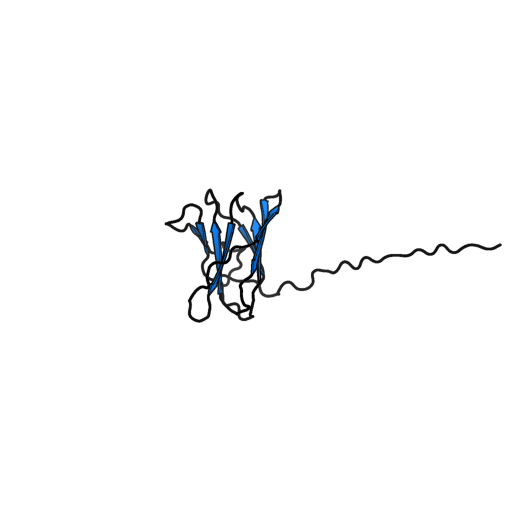 1
ATOM 803 C C . ALA A 1 108 ? -3.966 1.722 -7.110 1.00 98.19 108 ALA A C 1
ATOM 805 O O . ALA A 1 108 ? -3.860 0.528 -7.380 1.00 98.19 108 ALA A O 1
ATOM 806 N N . VAL A 1 109 ? -3.944 2.688 -8.029 1.00 98.19 109 VAL A N 1
ATOM 807 C CA . VAL A 1 109 ? -3.762 2.454 -9.466 1.00 98.19 109 VAL A CA 1
ATOM 808 C C . VAL A 1 109 ? -2.657 3.371 -9.975 1.00 98.19 109 VAL A C 1
ATOM 810 O O . VAL A 1 109 ? -2.809 4.592 -9.971 1.00 98.19 109 VAL A O 1
ATOM 813 N N . PHE A 1 110 ? -1.540 2.789 -10.389 1.00 97.62 110 PHE A N 1
ATOM 814 C CA . PHE A 1 110 ? -0.456 3.480 -11.069 1.00 97.62 110 PHE A CA 1
ATOM 815 C C . PHE A 1 110 ? -0.873 3.855 -12.503 1.00 97.62 110 PHE A C 1
ATOM 817 O O . PHE A 1 110 ? -1.664 3.142 -13.116 1.00 97.62 110 PHE A O 1
ATOM 824 N N . PRO A 1 111 ? -0.322 4.938 -13.082 1.00 96.56 111 PRO A N 1
ATOM 825 C CA . PRO A 1 111 ? -0.652 5.349 -14.452 1.00 96.56 111 PRO A CA 1
ATOM 826 C C . PRO A 1 111 ? -0.280 4.332 -15.541 1.00 96.56 111 PRO A C 1
ATOM 828 O O . PRO A 1 111 ? -0.843 4.373 -16.631 1.00 96.56 111 PRO A O 1
ATOM 831 N N . GLU A 1 112 ? 0.681 3.447 -15.266 1.00 96.12 112 GLU A N 1
ATOM 832 C CA . GLU A 1 112 ? 1.166 2.433 -16.204 1.00 96.12 112 GLU A CA 1
ATOM 833 C C . GLU A 1 112 ? 1.503 1.119 -15.485 1.00 96.12 112 GLU A C 1
ATOM 835 O O . GLU A 1 112 ? 1.997 1.127 -14.348 1.00 96.12 112 GLU A O 1
ATOM 840 N N . ALA A 1 113 ? 1.296 -0.009 -16.168 1.00 96.94 113 ALA A N 1
ATOM 841 C CA . ALA A 1 113 ? 1.697 -1.325 -15.684 1.00 96.94 113 ALA A CA 1
ATOM 842 C C . ALA A 1 113 ? 3.198 -1.551 -15.908 1.00 96.94 113 ALA A C 1
ATOM 844 O O . ALA A 1 113 ? 3.682 -1.485 -17.037 1.00 96.94 113 ALA A O 1
ATOM 845 N N . ALA A 1 114 ? 3.937 -1.843 -14.840 1.00 96.38 114 ALA A N 1
ATOM 846 C CA . ALA A 1 114 ? 5.365 -2.148 -14.914 1.00 96.38 114 ALA A CA 1
ATOM 847 C C . ALA A 1 114 ? 5.789 -3.029 -13.729 1.00 96.38 114 ALA A C 1
ATOM 849 O O . ALA A 1 114 ? 5.136 -2.986 -12.683 1.00 96.38 114 ALA A O 1
ATOM 850 N N . PRO A 1 115 ? 6.858 -3.833 -13.873 1.00 96.88 115 PRO A N 1
ATOM 851 C CA . PRO A 1 115 ? 7.426 -4.576 -12.754 1.00 96.88 115 PRO A CA 1
ATOM 852 C C . PRO A 1 115 ? 8.124 -3.627 -11.771 1.00 96.88 115 PRO A C 1
ATOM 854 O O . PRO A 1 115 ? 8.471 -2.492 -12.116 1.00 96.88 115 PRO A O 1
ATOM 857 N N . GLY A 1 116 ? 8.371 -4.088 -10.547 1.00 97.06 116 GLY A N 1
ATOM 85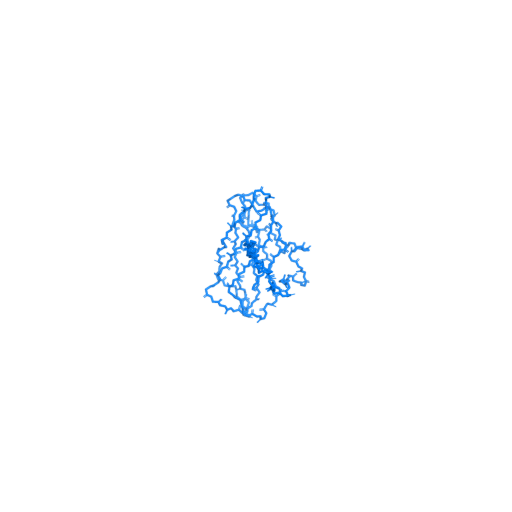8 C CA . GLY A 1 116 ? 9.062 -3.270 -9.553 1.00 97.06 116 GLY A CA 1
ATOM 859 C C . GLY A 1 116 ? 8.985 -3.798 -8.130 1.00 97.06 116 GLY A C 1
ATOM 860 O O . GLY A 1 116 ? 8.433 -4.861 -7.863 1.00 97.06 116 GLY A O 1
ATOM 861 N N . ARG A 1 117 ? 9.536 -3.018 -7.200 1.00 97.19 117 ARG A N 1
ATOM 862 C CA . ARG A 1 117 ? 9.336 -3.194 -5.757 1.00 97.19 117 ARG A CA 1
ATOM 863 C C . ARG A 1 117 ? 8.269 -2.225 -5.276 1.00 97.19 117 ARG A C 1
ATOM 865 O O . ARG A 1 117 ? 8.256 -1.064 -5.682 1.00 97.19 117 ARG A O 1
ATOM 872 N N . LEU A 1 118 ? 7.398 -2.676 -4.395 1.00 96.38 118 LEU A N 1
ATOM 873 C CA . LEU A 1 118 ? 6.351 -1.867 -3.800 1.00 96.38 118 LEU A CA 1
ATOM 874 C C . LEU A 1 118 ? 6.845 -1.199 -2.516 1.00 96.38 118 LEU A C 1
ATOM 876 O O . LEU A 1 118 ? 7.492 -1.823 -1.680 1.00 96.38 118 LEU A O 1
ATOM 880 N N . LYS A 1 119 ? 6.491 0.068 -2.329 1.00 94.75 119 LYS A N 1
ATOM 881 C CA . LYS A 1 119 ? 6.591 0.784 -1.055 1.00 94.75 119 LYS A CA 1
ATOM 882 C C . LYS A 1 119 ? 5.227 1.355 -0.727 1.00 94.75 119 LYS A C 1
ATOM 884 O O . LYS A 1 119 ? 4.540 1.841 -1.626 1.00 94.75 119 LYS A O 1
ATOM 889 N N . PHE A 1 120 ? 4.860 1.379 0.545 1.00 93.88 120 PHE A N 1
ATOM 890 C CA . PHE A 1 120 ? 3.669 2.094 0.979 1.00 93.88 120 PHE A CA 1
ATOM 891 C C . PHE A 1 120 ? 3.917 2.891 2.251 1.00 93.88 120 PHE A C 1
ATOM 893 O O . PHE A 1 120 ? 4.866 2.666 3.004 1.00 93.88 120 PHE A O 1
ATOM 900 N N . THR A 1 121 ? 3.072 3.889 2.461 1.00 93.50 121 THR A N 1
ATOM 901 C CA . THR A 1 121 ? 3.074 4.694 3.670 1.00 93.50 121 THR A CA 1
ATOM 902 C C . THR A 1 121 ? 1.656 4.903 4.162 1.00 93.50 121 THR A C 1
ATOM 904 O O . THR A 1 121 ? 0.736 5.118 3.370 1.00 93.50 121 THR A O 1
ATOM 907 N N . PHE A 1 122 ? 1.498 4.848 5.479 1.00 94.00 122 PHE A N 1
ATOM 908 C CA . PHE A 1 122 ? 0.282 5.255 6.159 1.0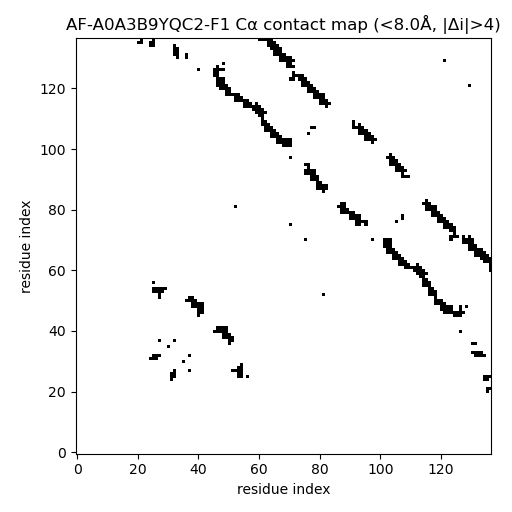0 94.00 122 PHE A CA 1
ATOM 909 C C . PHE A 1 122 ? 0.475 6.640 6.742 1.00 94.00 122 PHE A C 1
ATOM 911 O O . PHE A 1 122 ? 1.483 6.908 7.397 1.00 94.00 122 PHE A O 1
ATOM 918 N N . LEU A 1 123 ? -0.512 7.499 6.531 1.00 92.69 123 LEU A N 1
ATOM 919 C CA . LEU A 1 123 ? -0.639 8.769 7.229 1.00 92.69 123 LEU A CA 1
ATOM 920 C C . LEU A 1 123 ? -1.761 8.595 8.247 1.00 92.69 123 LEU A C 1
ATOM 922 O O . LEU A 1 123 ? -2.923 8.490 7.870 1.00 92.69 123 LEU A O 1
ATOM 926 N N . GLN A 1 124 ? -1.410 8.501 9.523 1.00 89.69 124 GLN A N 1
ATOM 927 C CA . GLN A 1 124 ? -2.326 8.299 10.640 1.00 89.69 124 GLN A CA 1
ATOM 928 C C . GLN A 1 124 ? -2.313 9.527 11.559 1.00 89.69 124 GLN A C 1
ATOM 930 O O . GLN A 1 124 ? -1.247 9.878 12.058 1.00 89.69 124 GLN A O 1
ATOM 935 N N . PRO A 1 125 ? -3.456 10.168 11.851 1.00 87.69 125 PRO A N 1
ATOM 936 C CA . PRO A 1 125 ? -3.509 11.348 12.719 1.00 87.69 125 PRO A CA 1
ATOM 937 C C . PRO A 1 125 ? -2.823 11.201 14.086 1.00 87.69 125 PRO A C 1
ATOM 939 O O . PRO A 1 125 ? -2.273 12.173 14.601 1.00 87.69 125 PRO A O 1
ATOM 942 N N . ARG A 1 126 ? -2.853 10.008 14.688 1.00 86.25 126 ARG A N 1
ATOM 943 C CA . ARG A 1 126 ? -2.253 9.717 16.002 1.00 86.25 126 ARG A CA 1
ATOM 944 C C . ARG A 1 126 ? -1.059 8.767 15.918 1.00 86.25 126 ARG A C 1
ATOM 946 O O . ARG A 1 126 ? -0.503 8.416 16.954 1.00 86.25 126 ARG A O 1
ATOM 953 N N . GLY A 1 127 ? -0.661 8.362 14.711 1.00 83.88 127 GLY A N 1
ATOM 954 C CA . GLY A 1 127 ? 0.509 7.511 14.485 1.00 83.88 127 GLY A CA 1
ATOM 955 C C . GLY A 1 127 ? 0.401 6.095 15.032 1.00 83.88 127 GLY A C 1
ATOM 956 O O . GLY A 1 127 ? 1.434 5.497 15.324 1.00 83.88 127 GLY A O 1
ATOM 957 N N . ARG A 1 128 ? -0.815 5.551 15.178 1.00 85.38 128 ARG A N 1
ATOM 958 C CA . ARG A 1 128 ? -0.964 4.122 15.460 1.00 85.38 128 ARG A CA 1
ATOM 959 C C . ARG A 1 128 ? -0.515 3.304 14.255 1.00 85.38 128 ARG A C 1
ATOM 961 O O . ARG A 1 128 ? -0.627 3.731 13.109 1.00 85.38 128 ARG A O 1
ATOM 968 N N . GLU A 1 129 ? 0.027 2.131 14.535 1.00 88.75 129 GLU A N 1
ATOM 969 C CA . GLU A 1 129 ? 0.476 1.212 13.501 1.00 88.75 129 GLU A CA 1
ATOM 970 C C . GLU A 1 129 ? -0.712 0.390 12.989 1.00 88.75 129 GLU A C 1
ATOM 972 O O . GLU A 1 129 ? -1.341 -0.310 13.787 1.00 88.75 129 GLU A O 1
ATOM 977 N N . PRO A 1 130 ? -1.067 0.488 11.694 1.00 91.00 130 PRO A N 1
ATOM 978 C CA . PRO A 1 130 ? -2.062 -0.393 11.108 1.00 91.00 130 PRO A CA 1
ATOM 979 C C . PRO A 1 130 ? -1.450 -1.770 10.870 1.00 91.00 130 PRO A C 1
ATOM 981 O O . PRO A 1 130 ? -0.257 -1.900 10.596 1.00 91.00 130 PRO A O 1
ATOM 984 N N . LYS A 1 131 ? -2.289 -2.800 10.879 1.00 91.81 131 LYS A N 1
ATOM 985 C CA . LYS A 1 131 ? -1.876 -4.151 10.484 1.00 91.81 131 LYS A CA 1
ATOM 986 C C . LYS A 1 131 ? -2.216 -4.370 9.023 1.00 91.81 131 LYS A C 1
ATOM 988 O O . LYS A 1 131 ? -3.313 -4.018 8.604 1.00 91.81 131 LYS A O 1
ATOM 993 N N . VAL A 1 132 ? -1.310 -4.972 8.262 1.00 91.75 132 VAL A N 1
ATOM 994 C CA . VAL A 1 132 ? -1.547 -5.384 6.871 1.00 91.75 132 VAL A CA 1
ATOM 995 C C . VAL A 1 132 ? -1.450 -6.898 6.821 1.00 91.75 132 VAL A C 1
ATOM 997 O O . VAL A 1 132 ? -0.467 -7.446 7.298 1.00 91.75 132 VAL A O 1
ATOM 1000 N N . TYR A 1 133 ? -2.460 -7.568 6.269 1.00 88.94 133 TYR A N 1
ATOM 1001 C CA . TYR A 1 133 ? -2.471 -9.032 6.159 1.00 88.94 133 TYR A CA 1
ATOM 1002 C C . TYR A 1 133 ? -2.531 -9.565 4.732 1.00 88.94 133 TYR A C 1
ATOM 1004 O O . TYR A 1 133 ? -2.286 -10.749 4.510 1.00 88.94 133 TYR A O 1
ATOM 1012 N N . GLY A 1 134 ? -2.846 -8.709 3.763 1.00 89.94 134 GLY A N 1
ATOM 1013 C CA . GLY A 1 134 ? -2.915 -9.088 2.359 1.00 89.94 134 GLY A CA 1
ATOM 1014 C C . GLY A 1 134 ? -2.434 -7.957 1.470 1.00 89.94 134 GLY A C 1
ATOM 1015 O O . GLY A 1 134 ? -2.789 -6.797 1.694 1.00 89.94 134 GLY A O 1
ATOM 1016 N N . ILE A 1 135 ? -1.622 -8.313 0.478 1.00 93.56 135 ILE A N 1
ATOM 1017 C CA . ILE A 1 135 ? -1.183 -7.423 -0.591 1.00 93.56 135 ILE A CA 1
ATOM 1018 C C . ILE A 1 135 ? -1.293 -8.192 -1.900 1.00 93.56 135 ILE A C 1
ATOM 1020 O O . ILE A 1 135 ? -0.703 -9.263 -2.031 1.00 93.56 135 ILE A O 1
ATOM 1024 N N . GLU A 1 136 ? -2.021 -7.620 -2.849 1.00 92.19 136 GLU A N 1
ATOM 1025 C CA . GLU A 1 136 ? -2.226 -8.168 -4.188 1.00 92.19 136 GLU A CA 1
ATOM 1026 C C . GLU A 1 136 ? -1.814 -7.119 -5.223 1.00 92.19 136 GLU A C 1
ATOM 1028 O O . GLU A 1 136 ? -2.005 -5.917 -4.998 1.00 92.19 136 GLU A O 1
ATOM 1033 N N . VAL A 1 137 ? -1.242 -7.580 -6.334 1.00 92.69 137 VAL A N 1
ATOM 1034 C CA . VAL A 1 137 ? -0.767 -6.777 -7.472 1.00 92.69 137 VAL A CA 1
ATOM 1035 C C . VAL A 1 137 ? -1.208 -7.390 -8.793 1.00 92.69 137 VAL A C 1
ATOM 1037 O O . VAL A 1 137 ? -1.381 -8.631 -8.818 1.00 92.69 137 VAL A O 1
#

Foldseek 3Di:
DDDDDDDDDDPPPPPPDPPDQPPDAWAAVNHHLQVDVQWDDDPVAQQKIKGDWIPWFQFWDFKKKWKWFDQADVKWKWKWFQDPVRDTDPIWTWDKDADPVRIIMTMTGHPDTDIGTMMMMMRHPRNDDIGTDGMGD

Sequence (137 aa):
MLRPLLALCVFALSASAAEDLSETPVLFDGHRADEVFPGGPVPEGAGKLLTGPSDWIGQPFDTVLLQGDDLEEGGSVMLSRQGSSGDGSDWVGAEVHRYPNGRFWARAVFPEAAPGRLKFTFLQPRGREPKVYGIEV